Protein AF-A0A699ZVM9-F1 (afdb_monomer)

Nearest PDB structures (foldseek):
  9cez-assembly1_P  TM=5.566E-01  e=4.316E-02  Escherichia coli K-12
  9cey-assembly1_P  TM=5.415E-01  e=9.028E-02  Escherichia coli K-12
  9ceu-assembly1_P  TM=5.110E-01  e=2.136E-01  Escherichia coli K-12

Secondary structure (DSSP, 8-state):
-PPP-PPPHHHHHHHTTHHHHHHHHHHHHHTTHHHHHHHHHT--SS--HHHHHHHHHHHHHHHHHHHHHHTSHHHHHHHHHHHHHHHHHHHHHHHHHHHHHHHHHHGGGEEEEEEEETTS--TTTPPPHHHHHHHSEEEEEPP--SS-----SEEEEEE-----------

Radius of gyration: 23.77 Å; Cα contacts (8 Å, |Δi|>4): 154; chains: 1; bounding box: 49×30×68 Å

Organism: Haematococcus lacustris (NCBI:txid44745)

Sequence (170 aa):
MSPRSKLTRSQVQHDSGLIQARPNSQRWNDNIKLELQHLAAATPVGTSLVAIQRHVAVTLATWDAVWGEYLHLKWAEQKMRLKGAQDKVLERYFKEEAASVSQQQWGAGKHLVVFFGNAGIGTRGGWGAKAVLQACHKVVERPNSGKPTDSVPGKVVTVDEFRTSRSAQS

pLDDT: mean 74.03, std 18.22, range [26.36, 96.25]

Foldseek 3Di:
DDPPDFDDPVNLCVQLCVVVLVVVVVVLCVQLVVLVVLLVVLPDDDDDPVSVVSNVVSCVVSVCVVCVSVVDVVVVVSVVSSVVRSVVVLQVVQQVVQLVCCCVPPNPFKAKEQEDEPPAADPPDHDGSVRSSVPGIDIGTDPPPVDPDPDRRYHYDYDYPPPPPPPPDD

Mean predicted aligned error: 13.12 Å

Solvent-accessible surface area (backbone atoms only — not comparable to full-atom values): 9959 Å² total; per-residue (Å²): 134,80,82,78,77,78,90,46,72,67,55,50,35,57,75,22,43,50,68,64,50,49,60,54,54,49,58,57,48,58,77,41,40,67,51,52,48,51,44,58,73,35,56,58,87,71,84,52,64,70,43,48,52,50,27,51,53,48,46,61,74,34,37,65,61,53,48,58,58,65,68,34,64,66,56,58,51,50,52,52,51,38,50,54,30,41,51,51,53,51,44,52,53,51,24,52,50,27,25,52,52,20,47,74,76,58,35,96,60,32,29,26,35,37,53,50,44,83,90,55,70,46,98,86,80,36,61,53,71,69,52,47,54,70,76,31,53,47,83,41,77,55,78,91,71,93,62,95,62,96,69,66,46,23,44,62,44,80,44,83,73,77,80,74,74,78,77,78,81,128

Structure (mmCIF, N/CA/C/O backbone):
data_AF-A0A699ZVM9-F1
#
_entry.id   AF-A0A699ZVM9-F1
#
loop_
_atom_site.group_PDB
_atom_site.id
_atom_site.type_symbol
_atom_site.label_atom_id
_atom_site.label_alt_id
_atom_site.label_comp_id
_atom_site.label_asym_id
_atom_site.label_entity_id
_atom_site.label_seq_id
_atom_site.pdbx_PDB_ins_code
_atom_site.Cartn_x
_atom_site.Cartn_y
_atom_site.Cartn_z
_atom_site.occupancy
_atom_site.B_iso_or_equiv
_atom_site.auth_seq_id
_atom_site.auth_comp_id
_atom_site.auth_asym_id
_atom_site.auth_atom_id
_atom_site.pdbx_PDB_model_num
ATOM 1 N N . MET A 1 1 ? -14.946 18.682 30.968 1.00 34.88 1 MET A N 1
ATOM 2 C CA . MET A 1 1 ? -14.027 17.647 30.437 1.00 34.88 1 MET A CA 1
ATOM 3 C C . MET A 1 1 ? -13.848 17.878 28.945 1.00 34.88 1 MET A C 1
ATOM 5 O O . MET A 1 1 ? -14.840 17.925 28.233 1.00 34.88 1 MET A O 1
ATOM 9 N N . SER A 1 2 ? -12.611 18.122 28.503 1.00 26.36 2 SER A N 1
ATOM 10 C CA . SER A 1 2 ? -12.263 18.362 27.093 1.00 26.36 2 SER A CA 1
ATOM 11 C C . S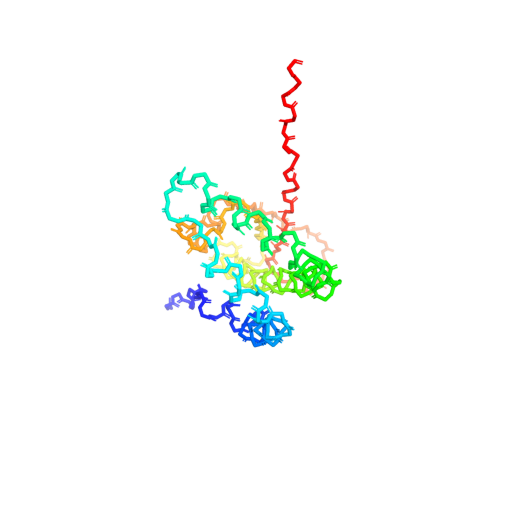ER A 1 2 ? -12.447 17.072 26.274 1.00 26.36 2 SER A C 1
ATOM 13 O O . SER A 1 2 ? -12.132 16.005 26.810 1.00 26.36 2 SER A O 1
ATOM 15 N N . PRO A 1 3 ? -12.960 17.109 25.028 1.00 40.75 3 PRO A N 1
ATOM 16 C CA . PRO A 1 3 ? -13.120 15.902 24.224 1.00 40.75 3 PRO A CA 1
ATOM 17 C C . PRO A 1 3 ? -11.753 15.241 24.006 1.00 40.75 3 PRO A C 1
ATOM 19 O O . PRO A 1 3 ? -10.822 15.872 23.500 1.00 40.75 3 PRO A O 1
ATOM 22 N N . ARG A 1 4 ? -11.632 13.975 24.432 1.00 51.09 4 ARG A N 1
ATOM 23 C CA . ARG A 1 4 ? -10.445 13.146 24.195 1.00 51.09 4 ARG A CA 1
ATOM 24 C C . ARG A 1 4 ? -10.182 13.065 22.685 1.00 51.09 4 ARG A C 1
ATOM 26 O O . ARG A 1 4 ? -11.094 13.076 21.867 1.00 51.09 4 ARG A O 1
ATOM 33 N N . SER A 1 5 ? -8.898 13.119 22.359 1.00 55.44 5 SER A N 1
ATOM 34 C CA . SER A 1 5 ? -8.279 13.430 21.068 1.00 55.44 5 SER A CA 1
ATOM 35 C C . SER A 1 5 ? -8.993 12.901 19.818 1.00 55.44 5 SER A C 1
ATOM 37 O O . SER A 1 5 ? -9.185 11.700 19.649 1.00 55.44 5 SER A O 1
ATOM 39 N N . LYS A 1 6 ? -9.261 13.811 18.871 1.00 69.44 6 LYS A N 1
ATOM 40 C CA . LYS A 1 6 ? -9.604 13.481 17.479 1.00 69.44 6 LYS A CA 1
ATOM 41 C C . LYS A 1 6 ? -8.551 12.517 16.915 1.00 69.44 6 LYS A C 1
ATOM 43 O O . LYS A 1 6 ? -7.363 12.835 16.969 1.00 69.44 6 LYS A O 1
ATOM 48 N N . LEU A 1 7 ? -8.972 11.386 16.341 1.00 71.94 7 LEU A N 1
ATOM 49 C CA . LEU A 1 7 ? -8.063 10.486 15.629 1.00 71.94 7 LEU A CA 1
ATOM 50 C C . LEU A 1 7 ? -7.372 11.258 14.497 1.00 71.94 7 LEU A C 1
ATOM 52 O O . LEU A 1 7 ? -8.029 11.766 13.586 1.00 71.94 7 LEU A O 1
ATOM 56 N N . THR A 1 8 ? -6.047 11.380 14.567 1.00 78.56 8 THR A N 1
ATOM 57 C CA . THR A 1 8 ? -5.273 12.104 13.556 1.00 78.56 8 THR A CA 1
ATOM 58 C C . THR A 1 8 ? -4.776 11.157 12.472 1.00 78.56 8 THR A C 1
ATOM 60 O O . THR A 1 8 ? -4.554 9.967 12.698 1.00 78.56 8 THR A O 1
ATOM 63 N N . ARG A 1 9 ? -4.530 11.703 11.276 1.00 72.50 9 ARG A N 1
ATOM 64 C CA . ARG A 1 9 ? -3.933 10.950 10.165 1.00 72.50 9 ARG A CA 1
ATOM 65 C C . ARG A 1 9 ? -2.586 10.329 10.545 1.00 72.50 9 ARG A C 1
ATOM 67 O O . ARG A 1 9 ? -2.318 9.202 10.142 1.00 72.50 9 ARG A O 1
ATOM 74 N N . SER A 1 10 ? -1.767 11.055 11.307 1.00 76.69 10 SER A N 1
ATOM 75 C CA . SER A 1 10 ? -0.461 10.573 11.772 1.00 76.69 10 SER A CA 1
ATOM 76 C C . SER A 1 10 ? -0.613 9.340 12.665 1.00 76.69 10 SER A C 1
ATOM 78 O O . SER A 1 10 ? 0.047 8.330 12.434 1.00 76.69 10 SER A O 1
ATOM 80 N N . GLN A 1 11 ? -1.574 9.373 13.598 1.00 79.69 11 GLN A N 1
ATOM 81 C CA . GLN A 1 11 ? -1.866 8.248 14.486 1.00 79.69 11 GLN A CA 1
ATOM 82 C C . GLN A 1 11 ? -2.284 7.000 13.700 1.00 79.69 11 GLN A C 1
ATOM 84 O O . GLN A 1 11 ? -1.753 5.917 13.918 1.00 79.69 11 GLN A O 1
ATOM 89 N N . VAL A 1 12 ? -3.168 7.161 12.708 1.00 80.00 12 VAL A N 1
ATOM 90 C CA . VAL A 1 12 ? -3.580 6.045 11.842 1.00 80.00 12 VAL A CA 1
ATOM 91 C C . VAL A 1 12 ? -2.397 5.480 11.062 1.00 80.00 12 VAL A C 1
ATOM 93 O O . VAL A 1 12 ? -2.267 4.267 10.938 1.00 80.00 12 VAL A O 1
ATOM 96 N N . GLN A 1 13 ? -1.521 6.330 10.527 1.00 80.06 13 GLN A N 1
ATOM 97 C CA . GLN A 1 13 ? -0.350 5.883 9.767 1.00 80.06 13 GLN A CA 1
ATOM 98 C C . GLN A 1 13 ? 0.655 5.119 10.634 1.00 80.06 13 GLN A C 1
ATOM 100 O O . GLN A 1 13 ? 1.200 4.115 10.174 1.00 80.06 13 GLN A O 1
ATOM 105 N N . HIS A 1 14 ? 0.878 5.576 11.865 1.00 82.69 14 HIS A N 1
ATOM 106 C CA . HIS A 1 14 ? 1.733 4.901 12.832 1.00 82.69 14 HIS A CA 1
ATOM 107 C C . HIS A 1 14 ? 1.138 3.547 13.243 1.00 82.69 14 HIS A C 1
ATOM 109 O O . HIS A 1 14 ? 1.751 2.504 13.016 1.00 82.69 14 HIS A O 1
ATOM 115 N N . ASP A 1 15 ? -0.101 3.543 13.734 1.00 83.25 15 ASP A N 1
ATOM 116 C CA . ASP A 1 15 ? -0.714 2.362 14.352 1.00 83.25 15 ASP A CA 1
ATOM 117 C C . ASP A 1 15 ? -1.153 1.297 13.335 1.00 83.25 15 ASP A C 1
ATOM 119 O O . ASP A 1 15 ? -1.321 0.131 13.692 1.00 83.25 15 ASP A O 1
ATOM 123 N N . SER A 1 16 ? -1.325 1.670 12.060 1.00 82.94 16 SER A N 1
ATOM 124 C CA . SER A 1 16 ? -1.571 0.712 10.969 1.00 82.94 16 SER A CA 1
ATOM 125 C C . SER A 1 16 ? -0.295 0.083 10.403 1.00 82.94 16 SER A C 1
ATOM 127 O O . SER A 1 16 ? -0.380 -0.777 9.528 1.00 82.94 16 SER A O 1
ATOM 129 N N . GLY A 1 17 ? 0.890 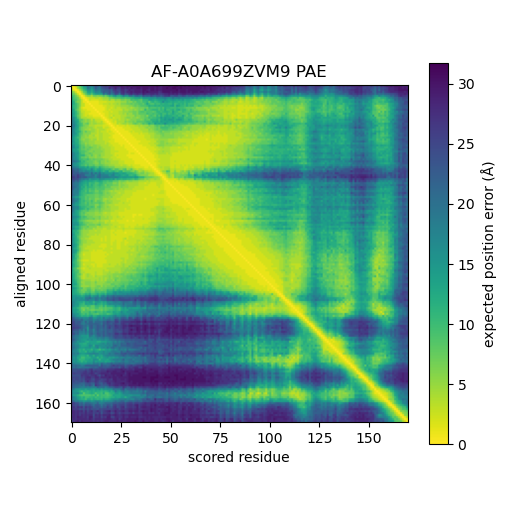0.512 10.852 1.00 85.19 17 GLY A N 1
ATOM 130 C CA . GLY A 1 17 ? 2.167 0.043 10.308 1.00 85.19 17 GLY A CA 1
ATOM 131 C C . GLY A 1 17 ? 2.495 0.602 8.918 1.00 85.19 17 GLY A C 1
ATOM 132 O O . GLY A 1 17 ? 3.438 0.139 8.274 1.00 85.19 17 GLY A O 1
ATOM 133 N N . LEU A 1 18 ? 1.769 1.625 8.446 1.00 82.69 18 LEU A N 1
ATOM 134 C CA . LEU A 1 18 ? 1.999 2.260 7.141 1.00 82.69 18 LEU A CA 1
ATOM 135 C C . LEU A 1 18 ? 3.412 2.841 7.025 1.00 82.69 18 LEU A C 1
ATOM 137 O O . LEU A 1 18 ? 4.002 2.828 5.944 1.00 82.69 18 LEU A O 1
ATOM 141 N N . ILE A 1 19 ? 3.955 3.329 8.142 1.00 81.31 19 ILE A N 1
ATOM 142 C CA . ILE A 1 19 ? 5.326 3.840 8.223 1.00 81.31 19 ILE A CA 1
ATOM 143 C C . ILE A 1 19 ? 6.339 2.741 7.879 1.00 81.31 19 ILE A C 1
ATOM 145 O O . ILE A 1 19 ? 7.289 3.018 7.155 1.00 81.31 19 ILE A O 1
ATOM 149 N N . GLN A 1 20 ? 6.113 1.497 8.316 1.00 78.56 20 GLN A N 1
ATOM 150 C CA . GLN A 1 20 ? 7.001 0.368 8.012 1.00 78.56 20 GLN A CA 1
ATOM 151 C C . GLN A 1 20 ? 6.743 -0.264 6.638 1.00 78.56 20 GLN A C 1
ATOM 153 O O . GLN A 1 20 ? 7.669 -0.767 6.007 1.00 78.56 20 GLN A O 1
ATOM 158 N N . ALA A 1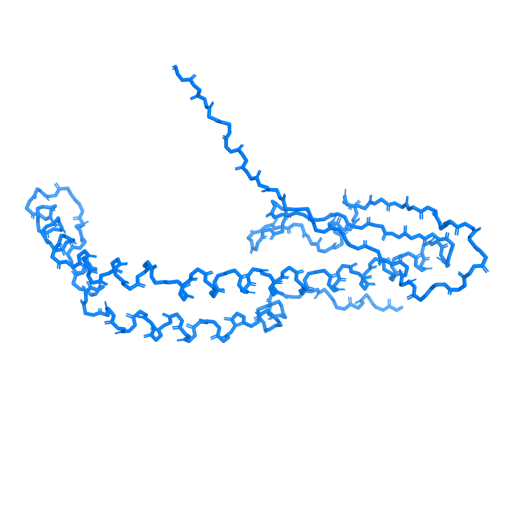 21 ? 5.513 -0.194 6.125 1.00 85.94 21 ALA A N 1
ATOM 159 C CA . ALA A 1 21 ? 5.187 -0.698 4.789 1.00 85.94 21 ALA A CA 1
ATOM 160 C C . ALA A 1 21 ? 5.903 0.082 3.666 1.00 85.94 21 ALA A C 1
ATOM 162 O O . ALA A 1 21 ? 6.241 -0.485 2.628 1.00 85.94 21 ALA A O 1
ATOM 163 N N . ARG A 1 22 ? 6.159 1.384 3.869 1.00 85.81 22 ARG A N 1
ATOM 164 C CA . ARG A 1 22 ? 6.817 2.251 2.875 1.00 85.81 22 ARG A CA 1
ATOM 165 C C . ARG A 1 22 ? 8.263 1.834 2.554 1.00 85.81 22 ARG A C 1
ATOM 167 O O . ARG A 1 22 ? 8.541 1.663 1.369 1.00 85.81 22 ARG A O 1
ATOM 174 N N . PRO A 1 23 ? 9.165 1.633 3.537 1.00 90.19 23 PRO A N 1
ATOM 175 C CA . PRO A 1 23 ? 10.506 1.105 3.284 1.00 90.19 23 PRO A CA 1
ATOM 176 C C . PRO A 1 23 ? 10.514 -0.221 2.522 1.00 90.19 23 PRO A C 1
ATOM 178 O O . PRO A 1 23 ? 11.331 -0.398 1.623 1.00 90.19 23 PRO A O 1
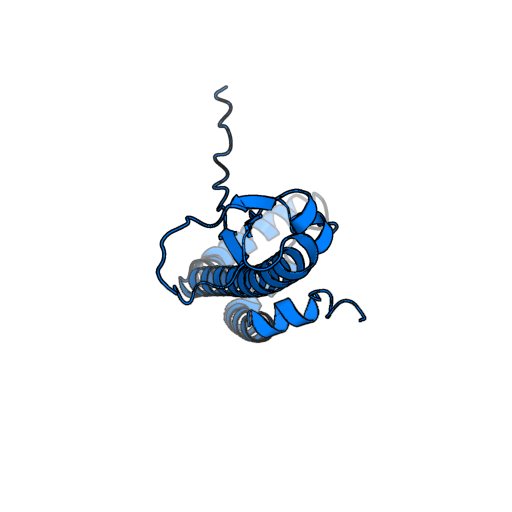ATOM 181 N N . ASN A 1 24 ? 9.582 -1.128 2.828 1.00 89.00 24 ASN A N 1
ATOM 182 C CA . ASN A 1 24 ? 9.484 -2.416 2.138 1.00 89.00 24 ASN A CA 1
ATOM 183 C C . ASN A 1 24 ? 9.123 -2.243 0.661 1.00 89.00 24 ASN A C 1
ATOM 185 O O . ASN A 1 24 ? 9.816 -2.778 -0.200 1.00 89.00 24 ASN A O 1
ATOM 189 N N . SER A 1 25 ? 8.097 -1.437 0.362 1.00 89.69 25 SER A N 1
ATOM 190 C CA . SER A 1 25 ? 7.743 -1.105 -1.022 1.00 89.69 25 SER A CA 1
ATOM 191 C C . SER A 1 25 ? 8.901 -0.444 -1.765 1.00 89.69 25 SER A C 1
ATOM 193 O O . SER A 1 25 ? 9.120 -0.733 -2.937 1.00 89.69 25 SER A O 1
ATOM 195 N N . GLN A 1 26 ? 9.645 0.442 -1.094 1.00 91.62 26 GLN A N 1
ATOM 196 C CA . GLN A 1 26 ? 10.793 1.104 -1.704 1.00 91.62 26 GLN A CA 1
ATOM 197 C C . GLN A 1 26 ? 11.888 0.097 -2.050 1.00 91.62 26 GLN A C 1
ATOM 199 O O . GLN A 1 26 ? 12.341 0.070 -3.187 1.00 91.62 26 GLN A O 1
ATOM 204 N N . ARG A 1 27 ? 12.236 -0.788 -1.112 1.00 92.69 27 ARG A N 1
ATOM 205 C CA . ARG A 1 27 ? 13.227 -1.844 -1.331 1.00 92.69 27 ARG A CA 1
ATOM 206 C C . ARG A 1 27 ? 12.842 -2.774 -2.483 1.00 92.69 27 ARG A C 1
ATOM 208 O O . ARG A 1 27 ? 13.707 -3.207 -3.230 1.00 92.69 27 ARG A O 1
ATOM 215 N N . TRP A 1 28 ? 11.560 -3.101 -2.628 1.00 94.00 28 TRP A N 1
ATOM 216 C CA . TRP A 1 28 ? 11.083 -3.925 -3.743 1.00 94.00 28 TRP A CA 1
ATOM 217 C C . TRP A 1 28 ? 11.137 -3.183 -5.078 1.00 94.00 28 TRP A C 1
ATOM 219 O O . TRP A 1 28 ? 11.575 -3.758 -6.067 1.00 94.00 28 TRP A O 1
ATOM 229 N N . ASN A 1 29 ? 10.783 -1.896 -5.104 1.00 94.38 29 ASN A N 1
ATOM 230 C CA . ASN A 1 29 ? 10.979 -1.063 -6.293 1.00 94.38 29 ASN A CA 1
ATOM 231 C C . ASN A 1 29 ? 12.466 -0.912 -6.652 1.00 94.38 29 ASN A C 1
ATOM 233 O O . ASN A 1 29 ? 12.792 -0.795 -7.830 1.00 94.38 29 ASN A O 1
ATOM 237 N N . ASP A 1 30 ? 13.368 -0.936 -5.666 1.00 95.06 30 ASP A N 1
ATOM 238 C CA . ASP A 1 30 ? 14.806 -0.854 -5.917 1.00 95.06 30 ASP A CA 1
ATOM 239 C C . ASP A 1 30 ? 15.328 -2.059 -6.727 1.00 95.06 30 ASP A C 1
ATOM 241 O O . ASP A 1 30 ? 16.290 -1.901 -7.477 1.00 95.06 30 ASP A O 1
ATOM 245 N N . ASN A 1 31 ? 14.659 -3.221 -6.664 1.00 93.62 31 ASN A N 1
ATOM 246 C CA . ASN A 1 31 ? 15.001 -4.402 -7.473 1.00 93.62 31 ASN A CA 1
ATOM 247 C C . ASN A 1 31 ? 14.784 -4.192 -8.979 1.00 93.62 31 ASN A C 1
ATOM 249 O O . ASN A 1 31 ? 15.451 -4.842 -9.774 1.00 93.62 31 ASN A O 1
ATOM 253 N N . ILE A 1 32 ? 13.850 -3.315 -9.354 1.00 94.75 32 ILE A N 1
ATOM 254 C CA . ILE A 1 32 ? 13.485 -3.009 -10.750 1.00 94.75 32 ILE A CA 1
ATOM 255 C C . ILE A 1 32 ? 13.772 -1.543 -11.101 1.00 94.75 32 ILE A C 1
ATOM 257 O O . ILE A 1 32 ? 13.160 -0.945 -11.988 1.00 94.75 32 ILE A O 1
ATOM 261 N N . LYS A 1 33 ? 14.660 -0.899 -10.336 1.00 95.62 33 LYS A N 1
ATOM 262 C CA . LYS A 1 33 ? 14.891 0.546 -10.420 1.00 95.62 33 LYS A CA 1
ATOM 263 C C . LYS A 1 33 ? 15.391 0.978 -11.791 1.00 95.62 33 LYS A C 1
ATOM 265 O O . LYS A 1 33 ? 15.006 2.047 -12.261 1.00 95.62 33 LYS A O 1
ATOM 270 N N . LEU A 1 34 ? 16.253 0.174 -12.407 1.00 95.44 34 LEU A N 1
ATOM 271 C CA . LEU A 1 34 ? 16.841 0.484 -13.706 1.00 95.44 34 LEU A CA 1
ATOM 272 C C . LEU A 1 34 ? 15.768 0.458 -14.802 1.00 95.44 34 LEU A C 1
ATOM 274 O O . LEU A 1 34 ? 15.682 1.368 -15.621 1.00 95.44 34 LEU A O 1
ATOM 278 N N . GLU A 1 35 ? 14.897 -0.540 -14.763 1.00 94.94 35 GLU A N 1
ATOM 279 C CA . GLU A 1 35 ? 13.764 -0.723 -15.661 1.00 94.94 35 GLU A CA 1
ATOM 280 C C . GLU A 1 35 ? 12.758 0.418 -15.503 1.00 94.94 35 GLU A C 1
ATOM 282 O O . GLU A 1 35 ? 12.324 1.007 -16.494 1.00 94.94 35 GLU A O 1
ATOM 287 N N . LEU A 1 36 ? 12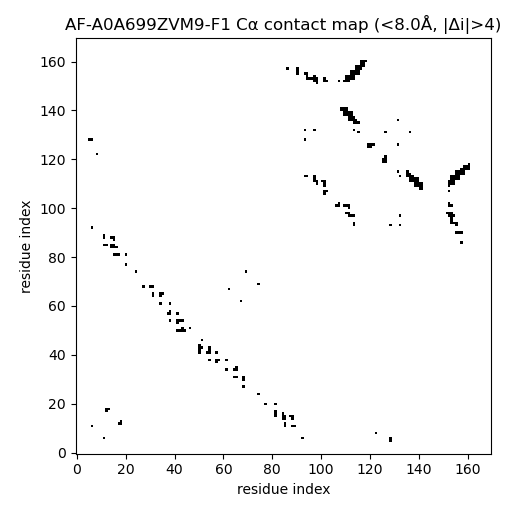.458 0.807 -14.258 1.00 94.56 36 LEU A N 1
ATOM 288 C CA . LEU A 1 36 ? 11.613 1.964 -13.961 1.00 94.56 36 LEU A CA 1
ATOM 289 C C . LEU A 1 36 ? 12.226 3.274 -14.480 1.00 94.56 36 LEU A C 1
ATOM 291 O O . LEU A 1 36 ? 11.506 4.123 -15.007 1.00 94.56 36 LEU A O 1
ATOM 295 N N . GLN A 1 37 ? 13.546 3.447 -14.370 1.00 95.44 37 GLN A N 1
ATOM 296 C CA . GLN A 1 37 ? 14.248 4.613 -14.915 1.00 95.44 37 GLN A CA 1
ATOM 297 C C . GLN A 1 37 ? 14.226 4.633 -16.446 1.00 95.44 37 GLN A C 1
ATOM 299 O O . GLN A 1 37 ? 13.976 5.686 -17.032 1.00 95.44 37 GLN A O 1
ATOM 304 N N . HIS A 1 38 ? 14.435 3.489 -17.100 1.00 92.81 38 HIS A N 1
ATOM 305 C CA . HIS A 1 38 ? 14.327 3.372 -18.554 1.00 92.81 38 HIS A CA 1
ATOM 306 C C . HIS A 1 38 ? 12.912 3.692 -19.045 1.00 92.81 38 HIS A C 1
ATOM 308 O O . HIS A 1 38 ? 12.757 4.458 -19.998 1.00 92.81 38 HIS A O 1
ATOM 314 N N . LEU A 1 39 ? 11.883 3.178 -18.367 1.00 92.56 39 LEU A N 1
ATOM 315 C CA . LEU A 1 39 ? 10.486 3.468 -18.685 1.00 92.56 39 LEU A CA 1
ATOM 316 C C . LEU A 1 39 ? 10.169 4.963 -18.520 1.00 92.56 39 LEU A C 1
ATOM 318 O O . LEU A 1 39 ? 9.572 5.578 -19.407 1.00 92.56 39 LEU A O 1
ATOM 322 N N . ALA A 1 40 ? 10.623 5.569 -17.418 1.00 92.88 40 ALA A N 1
ATOM 323 C CA . ALA A 1 40 ? 10.456 6.998 -17.167 1.00 92.88 40 ALA A CA 1
ATOM 324 C C . ALA A 1 40 ? 11.148 7.850 -18.245 1.00 92.88 40 ALA A C 1
ATOM 326 O O . ALA A 1 40 ? 10.538 8.768 -18.788 1.00 92.88 40 ALA A O 1
ATOM 327 N N . ALA A 1 41 ? 12.387 7.513 -18.614 1.00 91.56 41 ALA A N 1
ATOM 328 C CA . ALA A 1 41 ? 13.146 8.224 -19.645 1.00 91.56 41 ALA A CA 1
ATOM 329 C C . ALA A 1 41 ? 12.537 8.079 -21.050 1.00 91.56 41 ALA A C 1
ATOM 331 O O . ALA A 1 41 ? 12.691 8.967 -21.888 1.00 91.56 41 ALA A O 1
ATOM 332 N N . ALA A 1 42 ? 11.850 6.968 -21.320 1.00 90.75 42 ALA A N 1
ATOM 333 C CA . ALA A 1 42 ? 11.180 6.714 -22.589 1.00 90.75 42 ALA A CA 1
ATOM 334 C C . ALA A 1 42 ? 9.731 7.218 -22.625 1.00 90.75 42 ALA A C 1
ATOM 336 O O . ALA A 1 42 ? 9.055 7.013 -23.630 1.00 90.75 42 ALA A O 1
ATOM 337 N N . THR A 1 43 ? 9.224 7.830 -21.550 1.00 90.25 43 THR A N 1
ATOM 338 C CA . THR A 1 43 ? 7.849 8.340 -21.509 1.00 90.25 43 THR A CA 1
ATOM 339 C C . THR A 1 43 ? 7.708 9.507 -22.493 1.00 90.25 43 THR A C 1
ATOM 341 O O . THR A 1 43 ? 8.419 10.507 -22.361 1.00 90.25 43 THR A O 1
ATOM 344 N N . PRO A 1 44 ? 6.831 9.401 -23.506 1.00 86.88 44 PRO A N 1
ATOM 345 C CA . PRO A 1 44 ? 6.758 10.388 -24.564 1.00 86.88 44 PRO A CA 1
ATOM 346 C C . PRO A 1 44 ? 6.086 11.654 -24.036 1.00 86.88 44 PRO A C 1
ATOM 348 O O . PRO A 1 44 ? 4.987 11.619 -23.484 1.00 86.88 44 PRO A O 1
ATOM 351 N N . VAL A 1 45 ? 6.740 12.794 -24.238 1.00 84.00 45 VAL A N 1
ATOM 352 C CA . VAL A 1 45 ? 6.129 14.108 -24.029 1.00 84.00 45 VAL A CA 1
ATOM 353 C C . VAL A 1 45 ? 5.598 14.571 -25.383 1.00 84.00 45 VAL A C 1
ATOM 355 O O . VAL A 1 45 ? 6.356 15.018 -26.241 1.00 84.00 45 VAL A O 1
ATOM 358 N N . GLY A 1 46 ? 4.294 14.400 -25.598 1.00 81.12 46 GLY A N 1
ATOM 359 C CA . GLY A 1 46 ? 3.616 14.737 -26.853 1.00 81.12 46 GLY A CA 1
ATOM 360 C C . GLY A 1 46 ? 3.355 13.532 -27.763 1.00 81.12 46 GLY A C 1
ATOM 361 O O . GLY A 1 46 ? 3.460 12.380 -27.355 1.00 81.12 46 GLY A O 1
ATOM 362 N N . THR A 1 47 ? 2.974 13.804 -29.011 1.00 83.75 47 THR A N 1
ATOM 363 C CA . THR A 1 47 ? 2.387 12.818 -29.941 1.00 83.75 47 THR A CA 1
ATOM 364 C C . THR A 1 47 ? 3.336 12.349 -31.047 1.00 83.75 47 THR A C 1
ATOM 366 O O . THR A 1 47 ? 2.893 11.776 -32.040 1.00 83.75 47 THR A O 1
ATOM 369 N N . SER A 1 48 ? 4.646 12.580 -30.911 1.00 91.19 48 SER A N 1
ATOM 370 C CA . SER A 1 48 ? 5.620 12.141 -31.919 1.00 91.19 48 SER A CA 1
ATOM 371 C C . SER A 1 48 ? 5.575 10.622 -32.101 1.00 91.19 48 SER A C 1
ATOM 373 O O . SER A 1 48 ? 5.798 9.873 -31.150 1.00 91.19 48 SER A O 1
ATOM 375 N N . LEU A 1 49 ? 5.344 10.168 -33.338 1.00 91.38 49 LEU A N 1
ATOM 376 C CA . LEU A 1 49 ? 5.271 8.743 -33.671 1.00 91.38 49 LEU A CA 1
ATOM 377 C C . LEU A 1 49 ? 6.555 8.000 -33.280 1.00 91.38 49 LEU A C 1
ATOM 379 O O . LEU A 1 49 ? 6.486 6.920 -32.703 1.00 91.38 49 LEU A O 1
ATOM 383 N N . VAL A 1 50 ? 7.722 8.602 -33.523 1.00 91.75 50 VAL A N 1
ATOM 384 C CA . VAL A 1 50 ? 9.025 8.019 -33.161 1.00 91.75 50 VAL A CA 1
ATOM 385 C C . VAL A 1 50 ? 9.178 7.911 -31.640 1.00 91.75 50 VAL A C 1
ATOM 387 O O . VAL A 1 50 ? 9.685 6.909 -31.135 1.00 91.75 50 VAL A O 1
ATOM 390 N N . ALA A 1 51 ? 8.705 8.911 -30.889 1.00 89.94 51 ALA A N 1
ATOM 391 C CA . ALA A 1 51 ? 8.727 8.869 -29.427 1.00 89.94 51 ALA A CA 1
ATOM 392 C C . ALA A 1 51 ? 7.787 7.782 -28.879 1.00 89.94 51 ALA A C 1
ATOM 394 O O . ALA A 1 51 ? 8.168 7.051 -27.968 1.00 89.94 51 ALA A O 1
ATOM 395 N N . ILE A 1 52 ? 6.600 7.625 -29.473 1.00 92.00 52 ILE A N 1
ATOM 396 C CA . ILE A 1 52 ? 5.643 6.566 -29.123 1.00 92.00 52 ILE A CA 1
ATOM 397 C C . ILE A 1 52 ? 6.233 5.185 -29.435 1.00 92.00 52 ILE A C 1
ATOM 399 O O . ILE A 1 52 ? 6.196 4.301 -28.585 1.00 92.00 52 ILE A O 1
ATOM 403 N N . GLN A 1 53 ? 6.834 4.997 -30.611 1.00 93.88 53 GLN A N 1
ATOM 404 C CA . GLN A 1 53 ? 7.478 3.733 -30.983 1.00 93.88 53 GLN A CA 1
ATOM 405 C C . GLN A 1 53 ? 8.611 3.365 -30.019 1.00 93.88 53 GLN A C 1
ATOM 407 O O . GLN A 1 53 ? 8.688 2.225 -29.562 1.00 93.88 53 GLN A O 1
ATOM 412 N N . ARG A 1 54 ? 9.454 4.338 -29.648 1.00 93.38 54 ARG A N 1
ATOM 413 C CA . ARG A 1 54 ? 10.510 4.144 -28.646 1.00 93.38 54 ARG A CA 1
ATOM 414 C C . ARG A 1 54 ? 9.935 3.778 -27.278 1.00 93.38 54 ARG A C 1
ATOM 416 O O . ARG A 1 54 ? 10.457 2.875 -26.630 1.00 93.38 54 ARG A O 1
ATOM 423 N N . HIS A 1 55 ? 8.866 4.445 -26.851 1.00 92.62 55 HIS A N 1
ATOM 424 C CA . HIS A 1 55 ? 8.184 4.132 -25.597 1.00 92.62 55 HIS A CA 1
ATOM 425 C C . HIS A 1 55 ? 7.638 2.702 -25.580 1.00 92.62 55 HIS A C 1
ATOM 427 O O . HIS A 1 55 ? 7.854 1.976 -24.611 1.00 92.62 55 HIS A O 1
ATOM 433 N N . VAL A 1 56 ? 6.983 2.273 -26.665 1.00 95.00 56 VAL A N 1
ATOM 434 C CA . VAL A 1 56 ? 6.458 0.907 -26.811 1.00 95.00 56 VAL A CA 1
ATOM 435 C C . VAL A 1 56 ? 7.593 -0.114 -26.768 1.00 95.00 56 VAL A C 1
ATOM 437 O O . VAL A 1 56 ? 7.504 -1.076 -26.012 1.00 95.00 56 VAL A O 1
ATOM 440 N N . ALA A 1 57 ? 8.685 0.114 -27.503 1.00 95.62 57 ALA A N 1
ATOM 441 C CA . ALA A 1 57 ? 9.837 -0.786 -27.500 1.00 95.62 57 ALA A CA 1
ATOM 442 C C . ALA A 1 57 ? 10.453 -0.940 -26.096 1.00 95.62 57 ALA A C 1
ATOM 444 O O . ALA A 1 57 ? 10.713 -2.058 -25.658 1.00 95.62 57 ALA A O 1
ATOM 445 N N . VAL A 1 58 ? 10.631 0.164 -25.361 1.00 95.31 58 VAL A N 1
ATOM 446 C CA . VAL A 1 58 ? 11.151 0.140 -23.981 1.00 95.31 58 VAL A CA 1
ATOM 447 C C . VAL A 1 58 ? 10.165 -0.519 -23.013 1.00 95.31 58 VAL A C 1
ATOM 449 O O . VAL A 1 58 ? 10.580 -1.269 -22.131 1.00 95.31 58 VAL A O 1
ATOM 452 N N . THR A 1 59 ? 8.863 -0.293 -23.192 1.00 94.62 59 THR A N 1
ATOM 453 C CA . THR A 1 59 ? 7.818 -0.925 -22.374 1.00 94.62 59 THR A CA 1
ATOM 454 C C . THR A 1 59 ? 7.814 -2.436 -22.568 1.00 94.62 59 THR A C 1
ATOM 456 O O . THR A 1 59 ? 7.789 -3.165 -21.585 1.00 94.62 59 THR A O 1
ATOM 459 N N . LEU A 1 60 ? 7.902 -2.915 -23.812 1.00 96.25 60 LEU A N 1
ATOM 460 C CA . LEU A 1 60 ? 7.977 -4.347 -24.113 1.00 96.25 60 LEU A CA 1
ATOM 461 C C . LEU A 1 60 ? 9.264 -4.973 -23.567 1.00 96.25 60 LEU A C 1
ATOM 463 O O . LEU A 1 60 ? 9.211 -6.036 -22.961 1.00 96.25 60 LEU A O 1
ATOM 467 N N . ALA A 1 61 ? 10.406 -4.296 -23.719 1.00 95.06 61 ALA A N 1
ATOM 468 C CA . ALA A 1 61 ? 11.693 -4.797 -23.237 1.00 95.06 61 ALA A CA 1
ATOM 469 C C . ALA A 1 61 ? 11.784 -4.886 -21.703 1.00 95.06 61 ALA A C 1
ATOM 471 O O . ALA A 1 61 ? 12.502 -5.731 -21.181 1.00 95.06 61 ALA A O 1
ATOM 472 N N . THR A 1 62 ? 11.074 -4.016 -20.978 1.00 96.25 62 THR A N 1
ATOM 473 C CA . THR A 1 62 ? 11.061 -4.004 -19.503 1.00 96.25 62 THR A CA 1
ATOM 474 C C . THR A 1 62 ? 9.861 -4.736 -18.899 1.00 96.25 62 THR A C 1
ATOM 476 O O . THR A 1 62 ? 9.793 -4.887 -17.678 1.00 96.25 62 THR A O 1
ATOM 479 N N . TRP A 1 63 ? 8.930 -5.214 -19.733 1.00 94.62 63 TRP A N 1
ATOM 480 C CA . TRP A 1 63 ? 7.638 -5.761 -19.318 1.00 94.62 63 TRP A CA 1
ATOM 481 C C . TRP A 1 63 ? 7.776 -6.893 -18.300 1.00 94.62 63 TRP A C 1
ATOM 483 O O . TRP A 1 63 ? 7.216 -6.805 -17.208 1.00 94.62 63 TRP A O 1
ATOM 493 N N . ASP A 1 64 ? 8.557 -7.922 -18.630 1.00 94.94 64 ASP A N 1
ATOM 494 C CA . ASP A 1 64 ? 8.685 -9.123 -17.800 1.00 94.94 64 ASP A CA 1
ATOM 495 C C . ASP A 1 64 ? 9.331 -8.826 -16.444 1.00 94.94 64 ASP A C 1
ATOM 497 O O . ASP A 1 64 ? 8.904 -9.362 -15.423 1.00 94.94 64 ASP A O 1
ATOM 501 N N . ALA A 1 65 ? 10.317 -7.928 -16.407 1.00 93.69 65 ALA A N 1
ATOM 502 C CA . ALA A 1 65 ? 10.982 -7.534 -15.170 1.00 93.69 65 ALA A CA 1
ATOM 503 C C . ALA A 1 65 ? 10.051 -6.711 -14.264 1.00 93.69 65 ALA A C 1
ATOM 505 O O . ALA A 1 65 ? 9.892 -7.019 -13.081 1.00 93.69 65 ALA A O 1
ATOM 506 N N . VAL A 1 66 ? 9.383 -5.696 -14.824 1.00 94.81 66 VAL A N 1
ATOM 507 C CA . VAL A 1 66 ? 8.485 -4.810 -14.067 1.00 94.81 66 VAL A CA 1
ATOM 508 C C . VAL A 1 66 ? 7.261 -5.575 -13.561 1.00 94.81 66 VAL A C 1
ATOM 510 O O . VAL A 1 66 ? 6.925 -5.497 -12.376 1.00 94.81 66 VAL A O 1
ATOM 513 N N . TRP A 1 67 ? 6.596 -6.346 -14.424 1.00 93.25 67 TRP A N 1
ATOM 514 C CA . TRP A 1 67 ? 5.421 -7.118 -14.019 1.00 93.25 67 TRP A CA 1
ATOM 515 C C . TRP A 1 67 ? 5.773 -8.352 -13.200 1.00 93.25 67 TRP A C 1
ATOM 517 O O . TRP A 1 67 ? 5.018 -8.681 -12.289 1.00 93.25 67 TRP A O 1
ATOM 527 N N . GLY A 1 68 ? 6.917 -8.994 -13.443 1.00 94.75 68 GLY A N 1
ATOM 528 C CA . GLY A 1 68 ? 7.399 -10.097 -12.611 1.00 94.75 68 GLY A CA 1
ATOM 529 C C . GLY A 1 68 ? 7.567 -9.687 -11.146 1.00 94.75 68 GLY A C 1
ATOM 530 O O . GLY A 1 68 ? 7.192 -10.432 -10.241 1.00 94.75 68 GLY A O 1
ATOM 531 N N . GLU A 1 69 ? 8.041 -8.465 -10.899 1.00 94.31 69 GLU A N 1
ATOM 532 C CA . GLU A 1 69 ? 8.136 -7.908 -9.550 1.00 94.31 69 GLU A CA 1
ATOM 533 C C . GLU A 1 69 ? 6.762 -7.484 -8.998 1.00 94.31 69 GLU A C 1
ATOM 535 O O . GLU A 1 69 ? 6.418 -7.865 -7.876 1.00 94.31 69 GLU A O 1
ATOM 540 N N . TYR A 1 70 ? 5.934 -6.757 -9.761 1.00 91.50 70 TYR A N 1
ATOM 541 C CA . TYR A 1 70 ? 4.634 -6.269 -9.265 1.00 91.50 70 TYR A CA 1
ATOM 542 C C . TYR A 1 70 ? 3.571 -7.352 -9.059 1.00 91.50 70 TYR A C 1
ATOM 544 O O . TYR A 1 70 ? 2.697 -7.193 -8.203 1.00 91.50 70 TYR A O 1
ATOM 552 N N . LEU A 1 71 ? 3.634 -8.456 -9.803 1.00 93.38 71 LEU A N 1
ATOM 553 C CA . LEU A 1 71 ? 2.712 -9.586 -9.648 1.00 93.38 71 LEU A CA 1
ATOM 554 C C . LEU A 1 71 ? 3.076 -10.491 -8.467 1.00 93.38 71 LEU A C 1
ATOM 556 O O . LEU A 1 71 ? 2.329 -11.413 -8.136 1.00 93.38 71 LEU A O 1
ATOM 560 N N . HIS A 1 72 ? 4.192 -10.226 -7.789 1.00 92.38 72 HIS A N 1
ATOM 561 C CA . HIS A 1 72 ? 4.603 -11.015 -6.644 1.00 92.38 72 HIS A CA 1
ATOM 562 C C . HIS A 1 72 ? 3.595 -10.889 -5.489 1.00 92.38 72 HIS A C 1
ATOM 564 O O . HIS A 1 72 ? 3.226 -9.788 -5.067 1.00 92.38 72 HIS A O 1
ATOM 570 N N . LEU A 1 73 ? 3.220 -12.028 -4.896 1.00 92.12 73 LEU A N 1
ATOM 571 C CA . LEU A 1 73 ? 2.205 -12.130 -3.834 1.00 92.12 73 LEU A CA 1
ATOM 572 C C . LEU A 1 73 ? 2.465 -11.188 -2.640 1.00 92.12 73 LEU A C 1
ATOM 574 O O . LEU A 1 73 ? 1.531 -10.684 -2.020 1.00 92.12 73 LEU A O 1
ATOM 578 N N . LYS A 1 74 ? 3.738 -10.871 -2.376 1.00 93.12 74 LYS A N 1
ATOM 579 C CA . LYS A 1 74 ? 4.199 -9.936 -1.332 1.00 93.12 74 LYS A CA 1
ATOM 580 C C . LYS A 1 74 ? 3.536 -8.553 -1.422 1.00 93.12 74 LYS A C 1
ATOM 582 O O . LYS A 1 74 ? 3.211 -7.969 -0.387 1.00 93.12 74 LYS A O 1
ATOM 587 N N . TRP A 1 75 ? 3.274 -8.049 -2.634 1.00 91.94 75 TRP A N 1
ATOM 588 C CA . TRP A 1 75 ? 2.593 -6.768 -2.844 1.00 91.94 75 TRP A CA 1
ATOM 589 C C . TRP A 1 75 ? 1.128 -6.834 -2.412 1.00 91.94 75 TRP A C 1
ATOM 591 O O . TRP A 1 75 ? 0.647 -5.953 -1.690 1.00 91.94 75 TRP A O 1
ATOM 601 N N . ALA A 1 76 ? 0.429 -7.900 -2.809 1.00 89.00 76 ALA A N 1
ATOM 602 C CA . ALA A 1 76 ? -0.959 -8.138 -2.428 1.00 89.00 76 ALA A CA 1
ATOM 603 C C . ALA A 1 76 ? -1.086 -8.364 -0.915 1.00 89.00 76 ALA A C 1
ATOM 605 O O . ALA A 1 76 ? -1.906 -7.720 -0.261 1.00 89.00 76 ALA A O 1
ATOM 606 N N . GLU A 1 77 ? -0.223 -9.198 -0.335 1.00 90.75 77 GLU A N 1
ATOM 607 C CA . GLU A 1 77 ? -0.193 -9.446 1.105 1.00 90.75 77 GLU A CA 1
ATOM 608 C C . GLU A 1 77 ? 0.029 -8.169 1.910 1.00 90.75 77 GLU A C 1
ATOM 610 O O . GLU A 1 77 ? -0.698 -7.914 2.872 1.00 90.75 77 GLU A O 1
ATOM 615 N N . GLN A 1 78 ? 1.012 -7.347 1.532 1.00 90.25 78 GLN A N 1
ATOM 616 C CA . GLN A 1 78 ? 1.279 -6.100 2.242 1.00 90.25 78 GLN A CA 1
ATOM 617 C C . GLN A 1 78 ? 0.078 -5.154 2.165 1.00 90.25 78 GLN A C 1
ATOM 619 O O . GLN A 1 78 ? -0.299 -4.559 3.175 1.00 90.25 78 GLN A O 1
ATOM 624 N N . LYS A 1 79 ? -0.557 -5.042 0.993 1.00 87.31 79 LYS A N 1
ATOM 625 C CA . LYS A 1 79 ? -1.754 -4.214 0.807 1.00 87.31 79 LYS A CA 1
ATOM 626 C C . LYS A 1 79 ? -2.916 -4.693 1.682 1.00 87.31 79 LYS A C 1
ATOM 628 O O . LYS A 1 79 ? -3.548 -3.868 2.340 1.00 87.31 79 LYS A O 1
ATOM 633 N N . MET A 1 80 ? -3.162 -6.002 1.736 1.00 86.56 80 MET A N 1
ATOM 634 C CA . MET A 1 80 ? -4.235 -6.585 2.550 1.00 86.56 80 MET A CA 1
ATOM 635 C C . MET A 1 80 ? -3.955 -6.445 4.050 1.00 86.56 80 MET A C 1
ATOM 637 O O . MET A 1 80 ? -4.841 -6.040 4.801 1.00 86.56 80 MET A O 1
ATOM 641 N N . ARG A 1 81 ? -2.712 -6.689 4.492 1.00 88.75 81 ARG A N 1
ATOM 642 C CA . ARG A 1 81 ? -2.288 -6.466 5.885 1.00 88.75 81 ARG A CA 1
ATOM 643 C C . ARG A 1 81 ? -2.473 -5.009 6.295 1.00 88.75 81 ARG A C 1
ATOM 645 O O . ARG A 1 81 ? -3.023 -4.747 7.360 1.00 88.75 81 ARG A O 1
ATOM 652 N N . LEU A 1 82 ? -2.059 -4.072 5.441 1.00 87.31 82 LEU A N 1
ATOM 653 C CA . LEU A 1 82 ? -2.187 -2.641 5.706 1.00 87.31 82 LEU A CA 1
ATOM 654 C C . LEU A 1 82 ? -3.655 -2.217 5.802 1.00 87.31 82 LEU A C 1
ATOM 656 O O . LEU A 1 82 ? -4.017 -1.482 6.717 1.00 87.31 82 LEU A O 1
ATOM 660 N N . LYS A 1 83 ? -4.503 -2.706 4.891 1.00 81.94 83 LYS A N 1
ATOM 661 C CA . LYS A 1 83 ? -5.943 -2.437 4.914 1.00 81.94 83 LYS A CA 1
ATOM 662 C C . LYS A 1 83 ? -6.584 -2.969 6.199 1.00 81.94 83 LYS A C 1
ATOM 664 O O . LYS A 1 83 ? -7.187 -2.194 6.934 1.00 81.94 83 LYS A O 1
ATOM 669 N N . GLY A 1 84 ? -6.340 -4.234 6.538 1.00 83.94 84 GLY A N 1
ATOM 670 C CA . GLY A 1 84 ? -6.843 -4.823 7.780 1.00 83.94 84 GLY A CA 1
ATOM 671 C 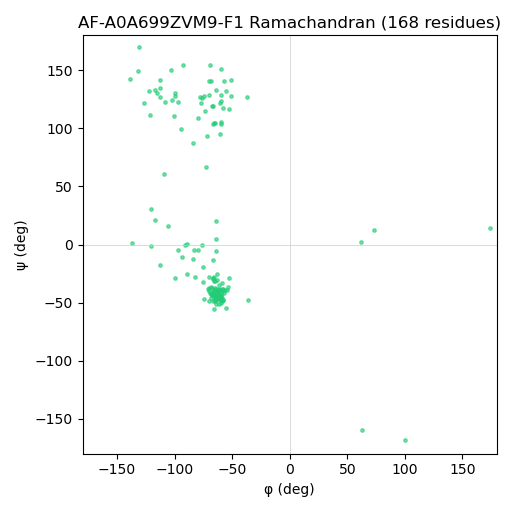C . GLY A 1 84 ? -6.314 -4.126 9.040 1.00 83.94 84 GLY A C 1
ATOM 672 O O . GLY A 1 84 ? -7.039 -3.989 10.022 1.00 83.94 84 GLY A O 1
ATOM 673 N N . ALA A 1 85 ? -5.069 -3.641 9.031 1.00 86.25 85 ALA A N 1
ATOM 674 C CA . ALA A 1 85 ? -4.509 -2.875 10.142 1.00 86.25 85 ALA A CA 1
ATOM 675 C C . ALA A 1 85 ? -5.166 -1.492 10.287 1.00 86.25 85 ALA A C 1
ATOM 677 O O . ALA A 1 85 ? -5.481 -1.084 11.403 1.00 86.25 85 ALA A O 1
ATOM 678 N N . GLN A 1 86 ? -5.424 -0.788 9.180 1.00 81.75 86 GLN A N 1
ATOM 679 C CA . GLN A 1 86 ? -6.174 0.474 9.194 1.00 81.75 86 GLN A CA 1
ATOM 680 C C . GLN A 1 86 ? -7.595 0.280 9.718 1.00 81.75 86 GLN A C 1
ATOM 682 O O . GLN A 1 86 ? -8.038 1.051 10.570 1.00 81.75 86 GLN A O 1
ATOM 687 N N . ASP A 1 87 ? -8.277 -0.768 9.258 1.00 80.69 87 ASP A N 1
ATOM 688 C CA . ASP A 1 87 ? -9.639 -1.071 9.687 1.00 80.69 87 ASP A CA 1
ATOM 689 C C . ASP A 1 87 ? -9.679 -1.374 11.196 1.00 80.69 87 ASP A C 1
ATOM 691 O O . ASP A 1 87 ? -10.517 -0.815 11.898 1.00 80.69 87 ASP A O 1
ATOM 695 N N . LYS A 1 88 ? -8.700 -2.119 11.734 1.00 85.31 88 LYS A N 1
ATOM 696 C CA . LYS A 1 88 ? -8.556 -2.355 13.187 1.00 85.31 88 LYS A CA 1
ATOM 697 C C . LYS A 1 88 ? -8.304 -1.079 13.995 1.00 85.31 88 LYS A C 1
ATOM 699 O O . LYS A 1 88 ? -8.805 -0.951 15.112 1.00 85.31 88 LYS A O 1
ATOM 704 N N . VAL A 1 89 ? -7.503 -0.140 13.481 1.00 84.81 89 VAL A N 1
ATOM 705 C CA . VAL A 1 89 ? -7.259 1.151 14.157 1.00 84.81 89 VAL A CA 1
ATOM 706 C C . VAL A 1 89 ? -8.548 1.966 14.231 1.00 84.81 89 VAL A C 1
ATOM 708 O O . VAL A 1 89 ? -8.880 2.492 15.294 1.00 84.81 89 VAL A O 1
ATOM 711 N N . LEU A 1 90 ? -9.293 2.028 13.126 1.00 79.00 90 LEU A N 1
ATOM 712 C CA . LEU A 1 90 ? -10.580 2.718 13.071 1.00 79.00 90 LEU A CA 1
ATOM 713 C C . LEU A 1 90 ? -11.622 2.043 13.967 1.00 79.00 90 LEU A C 1
ATOM 715 O O . LEU A 1 90 ? -12.312 2.732 14.713 1.00 79.00 90 LEU A O 1
ATOM 719 N N . GLU A 1 91 ? -11.703 0.713 13.948 1.00 80.31 91 GLU A N 1
ATOM 720 C CA . GLU A 1 91 ? -12.626 -0.059 14.781 1.00 80.31 91 GLU A CA 1
ATOM 721 C C . GLU A 1 91 ? -12.410 0.222 16.272 1.00 80.31 91 GLU A C 1
ATOM 723 O O . GLU A 1 91 ? -13.369 0.525 16.983 1.00 80.31 91 GLU A O 1
ATOM 728 N N . ARG A 1 92 ? -11.154 0.190 16.746 1.00 82.75 92 ARG A N 1
ATOM 729 C CA . ARG A 1 92 ? -10.826 0.509 18.147 1.00 82.75 92 ARG A CA 1
ATOM 730 C C . ARG A 1 92 ? -11.268 1.916 18.523 1.00 82.75 92 ARG A C 1
ATOM 732 O O . ARG A 1 92 ? -11.958 2.091 19.524 1.00 82.75 92 ARG A O 1
ATOM 739 N N . TYR A 1 93 ? -10.932 2.890 17.686 1.00 81.56 93 TYR A N 1
ATOM 740 C CA . TYR A 1 93 ? -11.300 4.279 17.918 1.00 81.56 93 TYR A CA 1
ATOM 741 C C . TYR A 1 93 ? -12.825 4.471 17.986 1.00 81.56 93 TYR A C 1
ATOM 743 O O . TYR A 1 93 ? -13.338 5.071 18.929 1.00 81.56 93 TYR A O 1
ATOM 751 N N . PHE A 1 94 ? -13.576 3.913 17.030 1.00 75.88 94 PHE A N 1
ATOM 752 C CA . PHE A 1 94 ? -15.036 4.015 17.038 1.00 75.88 94 PHE A CA 1
ATOM 753 C C . PHE A 1 94 ? -15.672 3.274 18.211 1.00 75.88 94 PHE A C 1
ATOM 755 O O . PHE A 1 94 ? -16.703 3.716 18.708 1.00 75.88 94 PHE A O 1
ATOM 762 N N . LYS A 1 95 ? -15.074 2.176 18.680 1.00 79.81 95 LYS A N 1
ATOM 763 C CA . LYS A 1 95 ? -15.571 1.430 19.839 1.00 79.81 95 LYS A CA 1
ATOM 764 C C . LYS A 1 95 ? -15.440 2.245 21.123 1.00 79.81 95 LYS A C 1
ATOM 766 O O . LYS A 1 95 ? -16.381 2.281 21.916 1.00 79.81 95 LYS A O 1
ATOM 771 N N . GLU A 1 96 ? -14.302 2.909 21.307 1.00 80.88 96 GLU A N 1
ATOM 772 C CA . GLU A 1 96 ? -14.056 3.802 22.442 1.00 80.88 96 GLU A CA 1
ATOM 773 C C . GLU A 1 96 ? -14.990 5.015 22.416 1.00 80.88 96 GLU A C 1
ATOM 775 O O . GLU A 1 96 ? -15.654 5.307 23.414 1.00 80.88 96 GLU A O 1
ATOM 780 N N . GLU A 1 97 ? -15.115 5.675 21.264 1.00 77.44 97 GLU A N 1
ATOM 781 C CA . GLU A 1 97 ? -16.020 6.816 21.116 1.00 77.44 97 GLU A CA 1
ATOM 782 C C . GLU A 1 97 ? -17.486 6.418 21.308 1.00 77.44 97 GLU A C 1
ATOM 784 O O . GLU A 1 97 ? -18.230 7.109 22.003 1.00 77.44 97 GLU A O 1
ATOM 789 N N . ALA A 1 98 ? -17.908 5.280 20.752 1.00 76.06 98 ALA A N 1
ATOM 790 C CA . ALA A 1 98 ? -19.266 4.784 20.920 1.00 76.06 98 ALA A CA 1
ATOM 791 C C . ALA A 1 98 ? -19.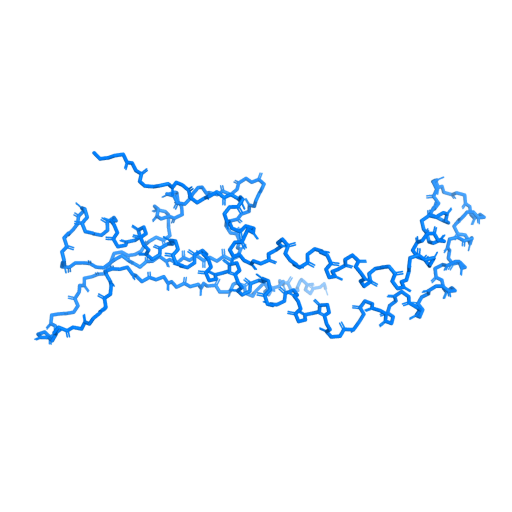589 4.484 22.386 1.00 76.06 98 ALA A C 1
ATOM 793 O O . ALA A 1 98 ? -20.673 4.827 22.854 1.00 76.06 98 ALA A O 1
ATOM 794 N N . ALA A 1 99 ? -18.648 3.893 23.128 1.00 77.06 99 ALA A N 1
ATOM 795 C CA . ALA A 1 99 ? -18.812 3.647 24.555 1.00 77.06 99 ALA A CA 1
ATOM 796 C C . ALA A 1 99 ? -18.904 4.956 25.356 1.00 77.06 99 ALA A C 1
ATOM 798 O O . ALA A 1 99 ? -19.777 5.085 26.214 1.00 77.06 99 ALA A O 1
ATOM 799 N N . SER A 1 100 ? -18.048 5.934 25.042 1.00 78.50 100 SER A N 1
ATOM 800 C CA . SER A 1 100 ? -18.049 7.261 25.669 1.00 78.50 100 SER A CA 1
ATOM 801 C C . SER A 1 100 ? -19.382 7.990 25.460 1.00 78.50 100 SER A C 1
ATOM 803 O O . SER A 1 100 ? -20.019 8.415 26.426 1.00 78.50 100 SER A O 1
ATOM 805 N N . VAL A 1 101 ? -19.858 8.056 24.209 1.00 74.88 101 VAL A N 1
ATOM 806 C CA . VAL A 1 101 ? -21.143 8.682 23.856 1.00 74.88 101 VAL A CA 1
ATOM 807 C C . VAL A 1 101 ? -22.311 7.938 24.502 1.00 74.88 101 VAL A C 1
ATOM 809 O O . VAL A 1 101 ? -23.194 8.573 25.076 1.00 74.88 101 VAL A O 1
ATOM 812 N N . SER A 1 102 ? -22.300 6.601 24.471 1.00 74.25 102 SER A N 1
ATOM 813 C CA . SER A 1 102 ? -23.368 5.794 25.067 1.00 74.25 102 SER A CA 1
ATOM 814 C C . SER A 1 102 ? -23.503 6.045 26.569 1.00 74.25 102 SER A C 1
ATOM 816 O O . SER A 1 102 ? -24.602 6.297 27.064 1.00 74.25 102 SER A O 1
ATOM 818 N N . GLN A 1 103 ? -22.374 6.054 27.285 1.00 74.81 103 GLN A N 1
ATOM 819 C CA . GLN A 1 103 ? -22.337 6.303 28.722 1.00 74.81 103 GLN A CA 1
ATOM 820 C C . GLN A 1 103 ? -22.817 7.718 29.065 1.00 74.81 103 GLN A C 1
ATOM 822 O O . GLN A 1 103 ? -23.592 7.888 30.004 1.00 74.81 103 GLN A O 1
ATOM 827 N N . GLN A 1 104 ? -22.375 8.725 28.304 1.00 78.69 104 GLN A N 1
ATOM 828 C CA . GLN A 1 104 ? -22.725 10.123 28.554 1.00 78.69 104 GLN A CA 1
ATOM 829 C C . GLN A 1 104 ? -24.209 10.412 28.294 1.00 78.69 104 GLN A C 1
ATOM 831 O O . GLN A 1 104 ? -24.803 11.223 29.000 1.00 78.69 104 GLN A O 1
ATOM 836 N N . GLN A 1 105 ? -24.797 9.784 27.275 1.00 75.44 105 GLN A N 1
ATOM 837 C CA . GLN A 1 105 ? -26.123 10.154 26.784 1.00 75.44 105 GLN A CA 1
ATOM 838 C C . GLN A 1 105 ? -27.244 9.237 27.293 1.00 75.44 105 GLN A C 1
ATOM 840 O O . GLN A 1 105 ? -28.376 9.693 27.445 1.00 75.44 105 GLN A O 1
ATOM 845 N N . TRP A 1 106 ? -26.944 7.966 27.588 1.00 72.69 106 TRP A N 1
ATOM 846 C CA . TRP A 1 106 ? -27.953 6.967 27.969 1.00 72.69 106 TRP A CA 1
ATOM 847 C C . TRP A 1 106 ? -27.556 6.061 29.148 1.00 72.69 106 TRP A C 1
ATOM 849 O O . TRP A 1 106 ? -28.340 5.191 29.534 1.00 72.69 106 TRP A O 1
ATOM 859 N N . GLY A 1 107 ? -26.372 6.246 29.742 1.00 72.00 107 GLY A N 1
ATOM 860 C CA . GLY A 1 107 ? -25.881 5.410 30.841 1.00 72.00 107 GLY A CA 1
ATOM 861 C C . GLY A 1 107 ? -25.672 3.938 30.445 1.00 72.00 107 GLY A C 1
ATOM 862 O O . GLY A 1 107 ? -25.551 3.594 29.272 1.00 72.00 107 GLY A O 1
ATOM 863 N N . ALA A 1 108 ? -25.642 3.033 31.430 1.00 67.81 108 ALA A N 1
ATOM 864 C CA . ALA A 1 108 ? -25.302 1.615 31.225 1.00 67.81 108 ALA A CA 1
ATOM 865 C C . ALA A 1 108 ? -26.416 0.753 30.578 1.00 67.81 108 ALA A C 1
ATOM 867 O O . ALA A 1 108 ? -26.232 -0.455 30.391 1.00 67.81 108 ALA A O 1
ATOM 868 N N . GLY A 1 109 ? -27.579 1.344 30.277 1.00 65.31 109 GLY A N 1
ATOM 869 C CA . GLY A 1 109 ? -28.780 0.635 29.810 1.00 65.31 109 GLY A CA 1
ATOM 870 C C . GLY A 1 109 ? -28.944 0.550 28.289 1.00 65.31 109 GLY A C 1
ATOM 871 O O . GLY A 1 109 ? -29.799 -0.195 27.812 1.00 65.31 109 GLY A O 1
ATOM 872 N N . LYS A 1 110 ? -28.144 1.288 27.509 1.00 68.62 110 LYS A N 1
ATOM 873 C CA . LYS A 1 110 ? -28.219 1.302 26.038 1.00 68.62 110 LYS A CA 1
ATOM 874 C C . LYS A 1 110 ? -26.831 1.133 25.438 1.00 68.62 110 LYS A C 1
ATOM 876 O O . LYS A 1 110 ? -25.842 1.522 26.054 1.00 68.62 110 LYS A O 1
ATOM 881 N N . HIS A 1 111 ? -26.772 0.515 24.262 1.00 68.50 111 HIS A N 1
ATOM 882 C CA . HIS A 1 111 ? -25.547 0.349 23.488 1.00 68.50 111 HIS A CA 1
ATOM 883 C C . HIS A 1 111 ? -25.625 1.160 22.196 1.00 68.50 111 HIS A C 1
ATOM 885 O O . HIS A 1 111 ? -26.663 1.193 21.526 1.00 68.50 111 HIS A O 1
ATOM 891 N N . LEU A 1 112 ? -24.499 1.757 21.813 1.00 74.62 112 LEU A N 1
ATOM 892 C CA . LEU A 1 112 ? -24.354 2.413 20.520 1.00 74.62 112 LEU A CA 1
ATOM 893 C C . LEU A 1 112 ? -23.674 1.458 19.536 1.00 74.62 112 LEU A C 1
ATOM 895 O O . LEU A 1 112 ? -22.562 0.983 19.785 1.00 74.62 112 LEU A O 1
ATOM 899 N N . VAL A 1 113 ? -24.344 1.179 18.416 1.00 73.81 113 VAL A N 1
ATOM 900 C CA . VAL A 1 113 ? -23.768 0.421 17.302 1.00 73.81 113 VAL A CA 1
ATOM 901 C C . VAL A 1 113 ? -23.374 1.387 16.196 1.00 73.81 113 VAL A C 1
ATOM 903 O O . VAL A 1 113 ? -24.222 2.134 15.717 1.00 73.81 113 VAL A O 1
ATOM 906 N N . VAL A 1 114 ? -22.111 1.365 15.782 1.00 73.06 114 VAL A N 1
ATOM 907 C CA . VAL A 1 114 ? -21.585 2.214 14.704 1.00 73.06 114 VAL A CA 1
ATOM 908 C C . VAL A 1 114 ? -21.307 1.345 13.489 1.00 73.06 114 VAL A C 1
ATOM 910 O O . VAL A 1 114 ? -20.527 0.395 13.574 1.00 73.06 114 VAL A O 1
ATOM 913 N N . PHE A 1 115 ? -21.931 1.673 12.363 1.00 68.69 115 PHE A N 1
ATOM 914 C CA . PHE A 1 115 ? -21.651 1.047 11.076 1.00 68.69 115 PHE A CA 1
ATOM 915 C C . PHE A 1 115 ? -20.727 1.963 10.283 1.00 68.69 115 PHE A C 1
ATOM 917 O O . PHE A 1 115 ? -21.026 3.140 10.116 1.00 68.69 115 PHE A O 1
ATOM 924 N N . PHE A 1 116 ? -19.606 1.457 9.781 1.00 67.06 116 PHE A N 1
ATOM 925 C CA . PHE A 1 116 ? -18.777 2.238 8.862 1.00 67.06 116 PHE A CA 1
ATOM 926 C C . PHE A 1 116 ? -18.261 1.360 7.726 1.00 67.06 116 PHE A C 1
ATOM 928 O O . PHE A 1 116 ? -17.945 0.189 7.931 1.00 67.06 116 PHE A O 1
ATOM 935 N N . GLY A 1 117 ? -18.200 1.935 6.525 1.00 60.62 117 GLY A N 1
ATOM 936 C CA . GLY A 1 117 ? -17.742 1.261 5.315 1.00 60.62 117 GLY A CA 1
ATOM 937 C C . GLY A 1 117 ? -16.715 2.079 4.539 1.00 60.62 117 GLY A C 1
ATOM 938 O O . GLY A 1 117 ? -16.468 3.255 4.822 1.00 60.62 117 GLY A O 1
ATOM 939 N N . ASN A 1 118 ? -16.102 1.443 3.541 1.00 55.09 118 ASN A N 1
ATOM 940 C CA . ASN A 1 118 ? -14.941 1.971 2.818 1.00 55.09 118 ASN A CA 1
ATOM 941 C C . ASN A 1 118 ? -15.240 3.233 1.970 1.00 55.09 118 ASN A C 1
ATOM 943 O O . ASN A 1 118 ? -14.313 3.912 1.532 1.00 55.09 118 ASN A O 1
ATOM 947 N N . ALA A 1 119 ? -16.516 3.567 1.744 1.00 47.50 119 ALA A N 1
ATOM 948 C CA . ALA A 1 119 ? -16.945 4.685 0.901 1.00 47.50 119 ALA A CA 1
ATOM 949 C C . ALA A 1 119 ? -16.968 6.069 1.591 1.00 47.50 119 ALA A C 1
ATOM 951 O O . ALA A 1 119 ? -17.065 7.077 0.894 1.00 47.50 119 ALA A O 1
ATOM 952 N N . GLY A 1 120 ? -16.859 6.159 2.926 1.00 46.03 120 GLY A N 1
ATOM 953 C CA . GLY A 1 120 ? -17.140 7.409 3.664 1.00 46.03 120 GLY A CA 1
ATOM 954 C C . GLY A 1 120 ? -15.960 8.109 4.355 1.00 46.03 120 GLY A C 1
ATOM 955 O O . GLY A 1 120 ? -16.059 9.292 4.683 1.00 46.03 120 GLY A O 1
ATOM 956 N N . ILE A 1 121 ? -14.829 7.428 4.573 1.00 49.62 121 ILE A N 1
ATOM 957 C CA . ILE A 1 121 ? -13.696 7.971 5.355 1.00 49.62 121 ILE A CA 1
ATOM 958 C C . ILE A 1 121 ? -12.518 8.275 4.416 1.00 49.62 121 ILE A C 1
ATOM 960 O O . ILE A 1 121 ? -11.434 7.700 4.489 1.00 49.62 121 ILE A O 1
ATOM 964 N N . GLY A 1 122 ? -12.754 9.170 3.455 1.00 41.72 122 GLY A N 1
ATOM 965 C CA . GLY A 1 122 ? -11.739 9.611 2.501 1.00 41.72 122 GLY A CA 1
ATOM 966 C C . GLY A 1 122 ? -10.743 10.594 3.124 1.00 41.72 122 GLY A C 1
ATOM 967 O O . GLY A 1 122 ? -11.115 11.658 3.609 1.00 41.72 122 GLY A O 1
ATOM 968 N N . THR A 1 123 ? -9.446 10.310 3.019 1.00 44.38 123 THR A N 1
ATOM 969 C CA . THR A 1 123 ? -8.324 11.155 3.490 1.00 44.38 123 THR A CA 1
ATOM 970 C C . THR A 1 123 ? -8.179 12.518 2.786 1.00 44.38 123 THR A C 1
ATOM 972 O O . THR A 1 123 ? -7.231 13.249 3.076 1.00 44.38 123 THR A O 1
ATOM 975 N N . ARG A 1 124 ? -9.102 12.886 1.882 1.00 42.28 124 ARG A N 1
ATOM 976 C CA . ARG A 1 124 ? -9.091 14.152 1.121 1.00 42.28 124 ARG A CA 1
ATOM 977 C C . ARG A 1 124 ? -10.330 15.042 1.335 1.00 42.28 124 ARG A C 1
ATOM 979 O O . ARG A 1 124 ? -10.373 16.132 0.784 1.00 42.28 124 ARG A O 1
ATOM 986 N N . GLY A 1 125 ? -11.299 14.609 2.147 1.00 42.28 125 GLY A N 1
ATOM 987 C CA . GLY A 1 125 ? -12.524 15.376 2.447 1.00 42.28 125 GLY A CA 1
ATOM 988 C C . GLY A 1 125 ? -13.568 14.629 3.289 1.00 42.28 125 GLY A C 1
ATOM 989 O O . GLY A 1 125 ? -14.727 15.024 3.320 1.00 42.28 125 GLY A O 1
ATOM 990 N N . GLY A 1 126 ? -13.182 13.513 3.915 1.00 47.69 126 GLY A N 1
ATOM 991 C CA . GLY A 1 126 ? -14.079 12.613 4.630 1.00 47.69 126 GLY A CA 1
ATOM 992 C C . GLY A 1 126 ? -14.643 13.212 5.911 1.00 47.69 126 GLY A C 1
ATOM 993 O O . GLY A 1 126 ? -14.044 14.083 6.546 1.00 47.69 126 GLY A O 1
ATOM 994 N N . TRP A 1 127 ? -15.809 12.699 6.289 1.00 43.94 127 TRP A N 1
ATOM 995 C CA . TRP A 1 127 ? -16.508 13.062 7.510 1.00 43.94 127 TRP A CA 1
ATOM 996 C C . TRP A 1 127 ? -15.591 12.858 8.722 1.00 43.94 127 TRP A C 1
ATOM 998 O O . TRP A 1 127 ? -14.946 11.819 8.865 1.00 43.94 127 TRP A O 1
ATOM 1008 N N . GLY A 1 128 ? -15.520 13.853 9.611 1.00 51.75 128 GLY A N 1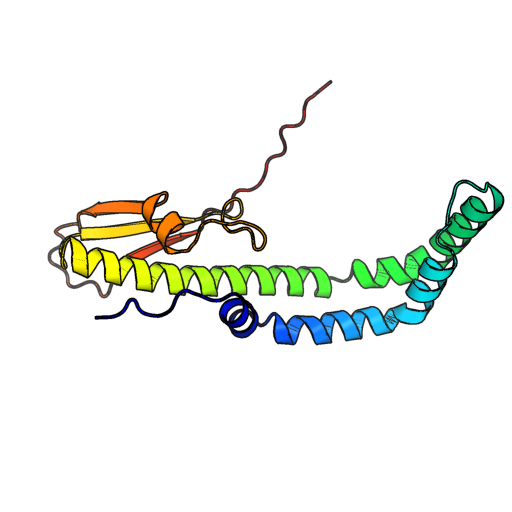
ATOM 1009 C CA . GLY A 1 128 ? -14.822 13.684 10.884 1.00 51.75 128 GLY A CA 1
ATOM 1010 C C . GLY A 1 128 ? -15.458 12.549 11.692 1.00 51.75 128 GLY A C 1
ATOM 1011 O O . GLY A 1 128 ? -16.661 12.326 11.596 1.00 51.75 128 GLY A O 1
ATOM 1012 N N . ALA A 1 129 ? -14.671 11.869 12.523 1.00 54.41 129 ALA A N 1
ATOM 1013 C CA . ALA A 1 129 ? -15.116 10.818 13.445 1.00 54.41 129 ALA A CA 1
ATOM 1014 C C . ALA A 1 129 ? -16.497 11.063 14.085 1.00 54.41 129 ALA A C 1
ATOM 1016 O O . ALA A 1 129 ? -17.375 10.205 14.058 1.00 54.41 129 ALA A O 1
ATOM 1017 N N . LYS A 1 130 ? -16.704 12.280 14.597 1.00 55.09 130 LYS A N 1
ATOM 1018 C CA . LYS A 1 130 ? -17.958 12.720 15.213 1.00 55.09 130 LYS A CA 1
ATOM 1019 C C . LYS A 1 130 ? -19.139 12.751 14.236 1.00 55.09 130 LYS A C 1
ATOM 1021 O O . LYS A 1 130 ? -20.245 12.390 14.614 1.00 55.09 130 LYS A O 1
ATOM 1026 N N . ALA A 1 131 ? -18.906 13.151 12.990 1.00 59.03 131 ALA A N 1
ATOM 1027 C CA . ALA A 1 131 ? -19.928 13.156 11.952 1.00 59.03 131 ALA A CA 1
ATOM 1028 C C . ALA A 1 131 ? -20.285 11.720 11.524 1.00 59.03 131 ALA A C 1
ATOM 1030 O O . ALA A 1 131 ? -21.460 11.422 11.342 1.00 59.03 131 ALA A O 1
ATOM 1031 N N . VAL A 1 132 ? -19.302 10.813 11.433 1.00 60.66 132 VAL A N 1
ATOM 1032 C CA . VAL A 1 132 ? -19.548 9.380 11.162 1.00 60.66 132 VAL A CA 1
ATOM 1033 C C . VAL A 1 132 ? -20.374 8.751 12.284 1.00 60.66 132 VAL A C 1
ATOM 1035 O O . VAL A 1 132 ? -21.352 8.060 12.018 1.00 60.66 132 VAL A O 1
ATOM 1038 N N . LEU A 1 133 ? -20.042 9.056 13.541 1.00 62.19 133 LEU A N 1
ATOM 1039 C CA . LEU A 1 133 ? -20.844 8.635 14.688 1.00 62.19 133 LEU A CA 1
ATOM 1040 C C . LEU A 1 133 ? -22.267 9.193 14.613 1.00 62.19 133 LEU A C 1
ATOM 1042 O O . LEU A 1 133 ? -23.210 8.464 14.873 1.00 62.19 133 LEU A O 1
ATOM 1046 N N . GLN A 1 134 ? -22.455 10.452 14.219 1.00 60.91 134 GLN A N 1
ATOM 1047 C CA . GLN A 1 134 ? -23.789 11.046 14.115 1.00 60.91 134 GLN A CA 1
ATOM 1048 C C . GLN A 1 134 ? -24.629 10.482 12.960 1.00 60.91 134 GLN A C 1
ATOM 1050 O O . GLN A 1 134 ? -25.823 10.290 13.156 1.00 60.91 134 GLN A O 1
ATOM 1055 N N . ALA A 1 135 ? -24.045 10.182 11.796 1.00 54.22 135 ALA A N 1
ATOM 1056 C CA . ALA A 1 135 ? -24.808 9.687 10.643 1.00 54.22 135 ALA A CA 1
ATOM 1057 C C . ALA A 1 135 ? -24.962 8.168 10.571 1.00 54.22 135 ALA A C 1
ATOM 1059 O O . ALA A 1 135 ? -25.911 7.691 9.956 1.00 54.22 135 ALA A O 1
ATOM 1060 N N . CYS A 1 136 ? -24.045 7.402 11.160 1.00 63.50 136 CYS A N 1
ATOM 1061 C CA . CYS A 1 136 ? -23.984 5.958 10.948 1.00 63.50 136 CYS A CA 1
ATOM 1062 C C . CYS A 1 136 ? -24.134 5.159 12.249 1.00 63.50 136 CYS A C 1
ATOM 1064 O O . CYS A 1 136 ? -23.576 4.067 12.381 1.00 63.50 136 CYS A O 1
ATOM 1066 N N . HIS A 1 137 ? -24.880 5.695 13.221 1.00 67.81 137 HIS A N 1
ATOM 1067 C CA . HIS A 1 137 ? -25.179 4.990 14.463 1.00 67.81 137 HIS A CA 1
ATOM 1068 C C . HIS A 1 137 ? -26.598 4.426 14.500 1.00 67.81 137 HIS A C 1
ATOM 1070 O O . HIS A 1 137 ? -27.546 4.991 13.959 1.00 67.81 137 HIS A O 1
ATOM 1076 N N . LYS A 1 138 ? -26.743 3.321 15.227 1.00 73.44 138 LYS A N 1
ATOM 1077 C CA . LYS A 1 138 ? -28.022 2.794 15.689 1.00 73.44 138 LYS A CA 1
ATOM 1078 C C . LYS A 1 138 ? -27.940 2.599 17.197 1.00 73.44 138 LYS A C 1
ATOM 1080 O O . LYS A 1 138 ? -27.077 1.868 17.682 1.00 73.44 138 LYS A O 1
ATOM 1085 N N . VAL A 1 139 ? -28.830 3.255 17.935 1.00 65.38 139 VAL A N 1
ATOM 1086 C CA . VAL A 1 139 ? -28.994 3.007 19.372 1.00 65.38 139 VAL A CA 1
ATOM 1087 C C . VAL A 1 139 ? -29.792 1.719 19.530 1.00 65.38 139 VAL A C 1
ATOM 1089 O O . VAL A 1 139 ? -30.858 1.569 18.934 1.00 65.38 139 VAL A O 1
ATOM 1092 N N . VAL A 1 140 ? -29.265 0.778 20.305 1.00 66.81 140 VAL A N 1
ATOM 1093 C CA . VAL A 1 140 ? -29.918 -0.500 20.591 1.00 66.81 140 VAL A CA 1
ATOM 1094 C C . VAL A 1 140 ? -30.076 -0.627 22.100 1.00 66.81 140 VAL A C 1
ATOM 1096 O O . VAL A 1 140 ? -29.133 -0.382 22.856 1.00 66.81 140 VAL A O 1
ATOM 1099 N N . GLU A 1 141 ? -31.276 -0.988 22.550 1.00 63.84 141 GLU A N 1
ATOM 1100 C CA . GLU A 1 141 ? -31.511 -1.260 23.967 1.00 63.84 141 GLU A CA 1
ATOM 1101 C C . GLU A 1 141 ? -30.818 -2.551 24.387 1.00 63.84 141 GLU A C 1
ATOM 1103 O O . GLU A 1 141 ? -30.748 -3.529 23.637 1.00 63.84 141 GLU A O 1
ATOM 1108 N N . ARG A 1 142 ? -30.255 -2.539 25.595 1.00 62.75 142 ARG A N 1
ATOM 1109 C CA . ARG A 1 142 ? -29.537 -3.690 26.122 1.00 62.75 142 ARG A CA 1
ATOM 1110 C C . ARG A 1 142 ? -30.557 -4.799 26.421 1.00 62.75 142 ARG A C 1
ATOM 1112 O O . ARG A 1 142 ? -31.533 -4.532 27.122 1.00 62.75 142 ARG A O 1
ATOM 1119 N N . PRO A 1 143 ? -30.367 -6.038 25.933 1.00 54.19 143 PRO A N 1
ATOM 1120 C CA . PRO A 1 143 ? -31.235 -7.143 26.316 1.00 54.19 143 PRO A CA 1
ATOM 1121 C C . PRO A 1 143 ? -31.163 -7.335 27.831 1.00 54.19 143 PRO A C 1
ATOM 1123 O O . PRO A 1 143 ? -30.065 -7.457 28.384 1.00 54.19 143 PRO A O 1
ATOM 1126 N N . ASN A 1 144 ? -32.320 -7.374 28.491 1.00 54.84 144 ASN A N 1
ATOM 1127 C CA . ASN A 1 144 ? -32.456 -7.553 29.937 1.00 54.84 144 ASN A CA 1
ATOM 1128 C C . ASN A 1 144 ? -32.119 -9.013 30.311 1.00 54.84 144 ASN A C 1
ATOM 1130 O O . ASN A 1 144 ? -32.985 -9.811 30.643 1.00 54.84 144 ASN A O 1
ATOM 1134 N N . SER A 1 145 ? -30.860 -9.420 30.135 1.00 53.06 145 SER A N 1
ATOM 1135 C CA . SER A 1 145 ? -30.458 -10.833 30.208 1.00 53.06 145 SER A CA 1
ATOM 1136 C C . SER A 1 145 ? -30.021 -11.288 31.602 1.00 53.06 145 SER A C 1
ATOM 1138 O O . SER A 1 145 ? -29.672 -12.453 31.764 1.00 53.06 145 SER A O 1
ATOM 1140 N N . GLY A 1 146 ? -30.029 -10.408 32.613 1.00 50.31 146 GLY A N 1
ATOM 1141 C CA . GLY A 1 146 ? -29.704 -10.749 34.008 1.00 50.31 146 GLY A CA 1
ATOM 1142 C C . GLY A 1 146 ? -28.275 -11.262 34.248 1.00 50.31 146 GLY A C 1
ATOM 1143 O O . GLY A 1 146 ? -27.932 -11.600 35.376 1.00 50.31 146 GLY A O 1
ATOM 1144 N N . LYS A 1 147 ? -27.430 -11.323 33.211 1.00 51.22 147 LYS A N 1
ATOM 1145 C CA . LYS A 1 147 ? -26.065 -11.851 33.269 1.00 51.22 147 LYS A CA 1
ATOM 1146 C C . LYS A 1 147 ? -2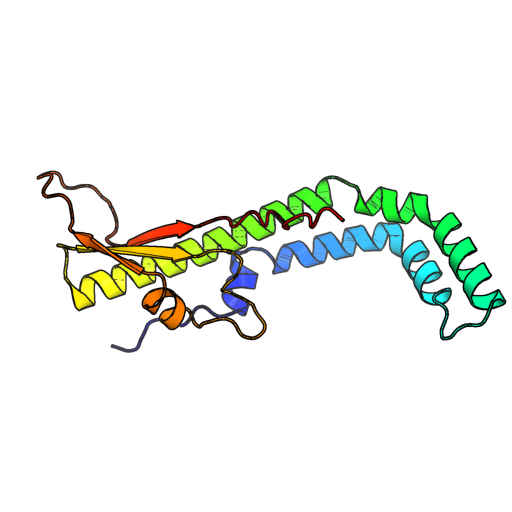5.071 -10.711 33.053 1.00 51.22 147 LYS A C 1
ATOM 1148 O O . LYS A 1 147 ? -25.180 -10.022 32.032 1.00 51.22 147 LYS A O 1
ATOM 1153 N N . PRO A 1 148 ? -24.087 -10.511 33.947 1.00 42.44 148 PRO A N 1
ATOM 1154 C CA . PRO A 1 148 ? -22.992 -9.600 33.670 1.00 42.44 148 PRO A CA 1
ATOM 1155 C C . PRO A 1 148 ? -22.191 -10.206 32.519 1.00 42.44 148 PRO A C 1
ATOM 1157 O O . PRO A 1 148 ? -21.510 -11.212 32.672 1.00 42.44 148 PRO A O 1
ATOM 1160 N N . THR A 1 149 ? -22.367 -9.655 31.324 1.00 49.91 149 THR A N 1
ATOM 1161 C CA . THR A 1 149 ? -21.507 -9.957 30.181 1.00 49.91 149 THR A CA 1
ATOM 1162 C C . THR A 1 149 ? -20.509 -8.818 30.073 1.00 49.91 149 THR A C 1
ATOM 1164 O O . THR A 1 149 ? -20.921 -7.656 30.036 1.00 49.91 149 THR A O 1
ATOM 1167 N N . ASP A 1 150 ? -19.223 -9.145 29.962 1.00 49.00 150 ASP A N 1
ATOM 1168 C CA . ASP A 1 150 ? -18.075 -8.222 29.853 1.00 49.00 150 ASP A CA 1
ATOM 1169 C C . ASP A 1 150 ? -18.075 -7.352 28.569 1.00 49.00 150 ASP A C 1
ATOM 1171 O O . ASP A 1 150 ? -17.054 -6.827 28.122 1.00 49.00 150 ASP A O 1
ATOM 1175 N N . SER A 1 151 ? -19.232 -7.200 27.920 1.00 55.06 151 SER A N 1
ATOM 1176 C CA . SER A 1 151 ? -19.415 -6.441 26.691 1.00 55.06 151 SER A CA 1
ATOM 1177 C C . SER A 1 151 ? -19.363 -4.941 26.969 1.00 55.06 151 SER A C 1
ATOM 1179 O O . SER A 1 151 ? -20.269 -4.374 27.581 1.00 55.06 151 SER A O 1
ATOM 1181 N N . VAL A 1 152 ? -18.340 -4.295 26.410 1.00 55.69 152 VAL A N 1
ATOM 1182 C CA . VAL A 1 152 ? -18.193 -2.835 26.310 1.00 55.69 152 VAL A CA 1
ATOM 1183 C C . VAL A 1 152 ? -19.470 -2.203 25.698 1.00 55.69 152 VAL A C 1
ATOM 1185 O O . VAL A 1 152 ? -20.014 -2.788 24.758 1.00 55.69 152 VAL A O 1
ATOM 1188 N N . PRO A 1 153 ? -19.945 -1.022 26.159 1.00 61.12 153 PRO A N 1
ATOM 1189 C CA . PRO A 1 153 ? -21.197 -0.388 25.698 1.00 61.12 153 PRO A CA 1
ATOM 1190 C C . PRO A 1 153 ? -21.244 0.038 24.217 1.00 61.12 153 PRO A C 1
ATOM 1192 O O . PRO A 1 153 ? -22.276 0.505 23.736 1.00 61.12 153 PRO A O 1
ATOM 1195 N N . GLY A 1 154 ? -20.129 -0.090 23.493 1.00 64.00 154 GLY A N 1
ATOM 1196 C CA . GLY A 1 154 ? -20.000 0.255 22.080 1.00 64.00 154 GLY A CA 1
ATOM 1197 C C . GLY A 1 154 ? -19.723 -0.980 21.227 1.00 64.00 154 GLY A C 1
ATOM 1198 O O . GLY A 1 154 ? -18.808 -1.756 21.523 1.00 64.00 154 GLY A O 1
ATOM 1199 N N . LYS A 1 155 ? -20.488 -1.148 20.144 1.00 73.56 155 LYS A N 1
ATOM 1200 C CA . LYS A 1 155 ? -20.238 -2.165 19.115 1.00 73.56 155 LYS A CA 1
ATOM 1201 C C . LYS A 1 155 ? -19.952 -1.474 17.789 1.00 73.56 155 LYS A C 1
ATOM 1203 O O . LYS A 1 155 ? -20.686 -0.581 17.384 1.00 73.56 155 LYS A O 1
ATOM 1208 N N . VAL A 1 156 ? -18.905 -1.902 17.100 1.00 66.88 156 VAL A N 1
ATOM 1209 C CA . VAL A 1 156 ? -18.582 -1.405 15.762 1.00 66.88 156 VAL A CA 1
ATOM 1210 C C . VAL A 1 156 ? -18.782 -2.543 14.781 1.00 66.88 156 VAL A C 1
ATOM 1212 O O . VAL A 1 156 ? -18.408 -3.681 15.059 1.00 66.88 156 VAL A O 1
ATOM 1215 N N . VAL A 1 157 ? -19.430 -2.245 13.664 1.00 69.50 157 VAL A N 1
ATOM 1216 C CA . VAL A 1 157 ? -19.615 -3.180 12.561 1.00 69.50 157 VAL A CA 1
ATOM 1217 C C . VAL A 1 157 ? -18.986 -2.551 11.332 1.00 69.50 157 VAL A C 1
ATOM 1219 O O . VAL A 1 157 ? -19.467 -1.542 10.813 1.00 69.50 157 VAL A O 1
ATOM 1222 N N . THR A 1 158 ? -17.892 -3.147 10.875 1.00 65.44 158 THR A N 1
ATOM 1223 C CA . THR A 1 158 ? -17.292 -2.788 9.595 1.00 65.44 158 THR A CA 1
ATOM 1224 C C . THR A 1 158 ? -18.121 -3.421 8.486 1.00 65.44 158 THR A C 1
ATOM 1226 O O . THR A 1 158 ? -18.322 -4.634 8.466 1.00 65.44 158 THR A O 1
ATOM 1229 N N . VAL A 1 159 ? -18.634 -2.590 7.584 1.00 61.16 159 VAL A N 1
ATOM 1230 C CA . VAL A 1 159 ? -19.369 -3.030 6.399 1.00 61.16 159 VAL A CA 1
ATOM 1231 C C . VAL A 1 159 ? -18.411 -2.951 5.220 1.00 61.16 159 VAL A C 1
ATOM 1233 O O . VAL A 1 159 ? -18.016 -1.856 4.812 1.00 61.16 159 VAL A O 1
ATOM 1236 N N . ASP A 1 160 ? -18.012 -4.102 4.683 1.00 57.03 160 ASP A N 1
ATOM 1237 C CA . ASP A 1 160 ? -17.255 -4.128 3.436 1.00 57.03 160 ASP A CA 1
ATOM 1238 C C . ASP A 1 160 ? -18.230 -3.959 2.270 1.00 57.03 160 ASP A C 1
ATOM 1240 O O . ASP A 1 160 ? -19.060 -4.822 1.982 1.00 57.03 160 ASP A O 1
ATOM 1244 N N . GLU A 1 161 ? -18.182 -2.792 1.638 1.00 50.00 161 GLU A N 1
ATOM 1245 C CA . GLU A 1 161 ? -18.951 -2.536 0.431 1.00 50.00 161 GLU A CA 1
ATOM 1246 C C . GLU A 1 161 ? -18.143 -3.087 -0.747 1.00 50.00 161 GLU A C 1
ATOM 1248 O O . GLU A 1 161 ? -17.337 -2.384 -1.364 1.00 50.00 161 GLU A O 1
ATOM 1253 N N . PHE A 1 162 ? -18.333 -4.374 -1.048 1.00 36.44 162 PHE A N 1
ATOM 1254 C CA . PHE A 1 162 ? -17.910 -4.923 -2.330 1.00 36.44 162 PHE A CA 1
ATOM 1255 C C . PHE A 1 162 ? -18.647 -4.145 -3.418 1.00 36.44 162 PHE A C 1
ATOM 1257 O O . PHE A 1 162 ? -19.839 -4.350 -3.653 1.00 36.44 162 PHE A O 1
ATOM 1264 N N . ARG A 1 163 ? -17.942 -3.223 -4.082 1.00 43.53 163 ARG A N 1
ATOM 1265 C CA . ARG A 1 163 ? -18.445 -2.567 -5.288 1.00 43.53 163 ARG A CA 1
ATOM 1266 C C . ARG A 1 163 ? -18.688 -3.641 -6.344 1.00 43.53 163 ARG A C 1
ATOM 1268 O O . ARG A 1 163 ? -17.784 -3.990 -7.095 1.00 43.53 163 ARG A O 1
ATOM 1275 N N . THR A 1 164 ? -19.916 -4.131 -6.440 1.00 34.22 164 THR A N 1
ATOM 1276 C CA . THR A 1 164 ? -20.415 -4.694 -7.688 1.00 34.22 164 THR A CA 1
ATOM 1277 C C . THR A 1 164 ? -20.630 -3.504 -8.612 1.00 34.22 164 THR A C 1
ATOM 1279 O O . THR A 1 164 ? -21.633 -2.795 -8.553 1.00 34.22 164 THR A O 1
ATOM 1282 N N . SER A 1 165 ? -19.614 -3.190 -9.419 1.00 36.75 165 SER A N 1
ATOM 1283 C CA . SER A 1 165 ? -19.805 -2.299 -10.558 1.00 36.75 165 SER A CA 1
ATOM 1284 C C . SER A 1 165 ? -20.962 -2.863 -11.372 1.00 36.75 165 SER A C 1
ATOM 1286 O O . SER A 1 165 ? -20.882 -3.993 -11.852 1.00 36.75 165 SER A O 1
ATOM 1288 N N . ARG A 1 166 ? -22.050 -2.099 -11.475 1.00 42.75 166 ARG A N 1
ATOM 1289 C CA . ARG A 1 166 ? -23.187 -2.434 -12.324 1.00 42.75 166 ARG A CA 1
ATOM 1290 C C . ARG A 1 166 ? -22.641 -2.522 -13.752 1.00 42.75 166 ARG A C 1
ATOM 1292 O O . ARG A 1 166 ? -22.281 -1.496 -14.324 1.00 42.75 166 ARG A O 1
ATOM 1299 N N . SER A 1 167 ? -22.488 -3.729 -14.290 1.00 35.78 167 SER A N 1
ATOM 1300 C CA . SER A 1 167 ? -22.190 -3.915 -15.704 1.00 35.78 167 SER A CA 1
ATOM 1301 C C . SER A 1 167 ? -23.406 -3.417 -16.475 1.00 35.78 167 SER A C 1
ATOM 1303 O O . SER A 1 167 ? -24.458 -4.052 -16.483 1.00 35.78 167 SER A O 1
ATOM 1305 N N . ALA A 1 168 ? -23.288 -2.233 -17.072 1.00 41.97 168 ALA A N 1
ATOM 1306 C CA . ALA A 1 168 ? -24.192 -1.838 -18.134 1.00 41.97 168 ALA A CA 1
ATOM 1307 C C . ALA A 1 168 ? -23.937 -2.808 -19.295 1.00 41.97 168 ALA A C 1
ATOM 1309 O O . ALA A 1 168 ? -22.884 -2.758 -19.926 1.00 41.97 168 ALA A O 1
ATOM 1310 N N . GLN A 1 169 ? -24.852 -3.755 -19.494 1.00 42.12 169 GLN A N 1
ATOM 1311 C CA . GLN A 1 169 ? -24.930 -4.502 -20.743 1.00 42.12 169 GLN A CA 1
ATOM 1312 C C . GLN A 1 169 ? -25.378 -3.504 -21.816 1.00 42.12 169 GLN A C 1
ATOM 1314 O O . GLN A 1 169 ? -26.418 -2.863 -21.650 1.00 42.12 169 GLN A O 1
ATOM 1319 N N . SER A 1 170 ? -24.538 -3.311 -22.834 1.00 47.28 170 SER A N 1
ATOM 1320 C CA . SER A 1 170 ? -24.893 -2.624 -24.080 1.00 47.28 170 SER A CA 1
ATOM 1321 C C . SER A 1 170 ? -25.670 -3.554 -24.992 1.00 47.28 170 SER A C 1
ATOM 1323 O O . SER A 1 170 ? -25.216 -4.719 -25.090 1.00 47.28 170 SER A O 1
#